Protein AF-A0AAE3T806-F1 (afdb_monomer_lite)

Secondary structure (DSSP, 8-state):
---HHHHHHHHHHHHHHHHHHT--HHHHHHHH-HHHHHHHHHHHHT-TTHHHHHHHHHHTTT--SS--TT-TTHHHHHHHH-

Structure (mmCIF, N/CA/C/O backbone):
data_AF-A0AAE3T806-F1
#
_entry.id   AF-A0AAE3T806-F1
#
loop_
_atom_site.group_PDB
_atom_site.id
_atom_site.type_symbol
_atom_site.label_atom_id
_atom_site.label_alt_id
_atom_site.label_comp_id
_a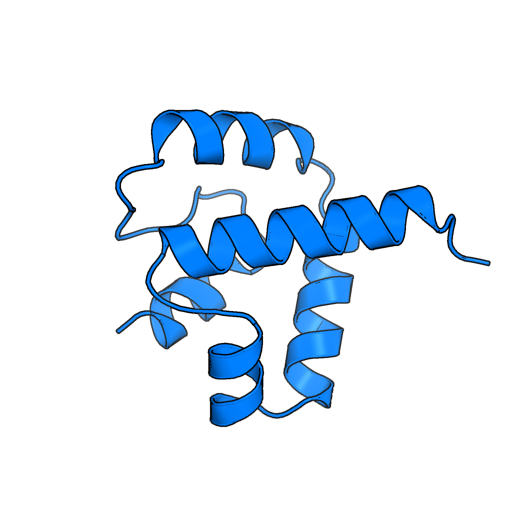tom_site.label_asym_id
_atom_site.label_entity_id
_atom_site.label_seq_id
_atom_site.pdbx_PDB_ins_code
_atom_site.Cartn_x
_atom_site.Cartn_y
_atom_site.Cartn_z
_atom_site.occupancy
_atom_site.B_iso_or_equiv
_atom_site.auth_seq_id
_atom_site.auth_comp_id
_atom_site.auth_asym_id
_atom_site.auth_atom_id
_atom_site.pdbx_PDB_model_num
ATOM 1 N N . MET A 1 1 ? 14.087 -17.394 4.591 1.00 45.94 1 MET A N 1
ATOM 2 C CA . MET A 1 1 ? 14.993 -16.243 4.792 1.00 45.94 1 MET A CA 1
ATOM 3 C C . MET A 1 1 ? 14.563 -15.136 3.850 1.00 45.94 1 MET A C 1
ATOM 5 O O . MET A 1 1 ? 14.664 -15.335 2.648 1.00 45.94 1 MET A O 1
ATOM 9 N N . GLY A 1 2 ? 14.027 -14.032 4.370 1.00 62.03 2 GLY A N 1
ATOM 10 C CA . GLY A 1 2 ? 13.733 -12.854 3.557 1.00 62.03 2 GLY A CA 1
ATOM 11 C C . GLY A 1 2 ? 15.010 -12.072 3.254 1.00 62.03 2 GLY A C 1
ATOM 12 O O . GLY A 1 2 ? 15.909 -11.985 4.092 1.00 62.03 2 GLY A O 1
ATOM 13 N N . ASN A 1 3 ? 15.117 -11.539 2.040 1.00 80.69 3 ASN A N 1
ATOM 14 C CA . ASN A 1 3 ? 16.159 -10.584 1.700 1.00 80.69 3 ASN A CA 1
ATOM 15 C C . ASN A 1 3 ? 15.794 -9.234 2.338 1.00 80.69 3 ASN A C 1
ATOM 17 O O . ASN A 1 3 ? 14.789 -8.628 1.974 1.00 80.69 3 ASN A O 1
ATOM 21 N N . ARG A 1 4 ? 16.623 -8.746 3.270 1.00 79.44 4 ARG A N 1
ATOM 22 C CA . ARG A 1 4 ? 16.425 -7.468 3.984 1.00 79.44 4 ARG A CA 1
ATOM 23 C C . ARG A 1 4 ? 16.127 -6.288 3.044 1.00 79.44 4 ARG A C 1
ATOM 25 O O . ARG A 1 4 ? 15.412 -5.363 3.418 1.00 79.44 4 ARG A O 1
ATOM 32 N N . MET A 1 5 ? 16.670 -6.309 1.825 1.00 79.88 5 MET A N 1
ATOM 33 C CA . MET A 1 5 ? 16.432 -5.269 0.821 1.00 79.88 5 MET A CA 1
ATOM 34 C C . MET A 1 5 ? 14.995 -5.292 0.278 1.00 79.88 5 MET A C 1
ATOM 36 O O . MET A 1 5 ? 14.393 -4.238 0.088 1.00 79.88 5 MET A O 1
ATOM 40 N N . GLU A 1 6 ? 14.424 -6.478 0.066 1.00 83.00 6 GLU A N 1
ATOM 41 C CA . GLU A 1 6 ? 13.041 -6.637 -0.402 1.00 83.00 6 GLU A CA 1
ATOM 42 C C . GLU A 1 6 ? 12.033 -6.228 0.675 1.00 83.00 6 GLU A C 1
ATOM 44 O O . GLU A 1 6 ? 11.015 -5.602 0.374 1.00 83.00 6 GLU A O 1
ATOM 49 N N . GLU A 1 7 ? 12.338 -6.534 1.937 1.00 85.62 7 GLU A N 1
ATOM 50 C CA . GLU A 1 7 ? 11.543 -6.110 3.094 1.00 85.62 7 GLU A CA 1
ATOM 51 C C . GLU A 1 7 ? 11.514 -4.581 3.200 1.00 85.62 7 GLU A C 1
ATOM 53 O O . GLU A 1 7 ? 10.440 -3.984 3.279 1.00 85.62 7 GLU A O 1
ATOM 58 N N . ALA A 1 8 ? 12.681 -3.934 3.094 1.00 88.44 8 ALA A N 1
ATOM 59 C CA . ALA A 1 8 ? 12.781 -2.478 3.081 1.00 88.44 8 ALA A CA 1
ATOM 60 C C . ALA A 1 8 ? 12.019 -1.855 1.898 1.00 88.44 8 ALA A C 1
ATOM 62 O O . ALA A 1 8 ? 11.288 -0.881 2.076 1.00 88.44 8 ALA A O 1
ATOM 63 N N . ARG A 1 9 ? 12.129 -2.438 0.696 1.00 90.94 9 ARG A N 1
ATOM 64 C CA . ARG A 1 9 ? 11.405 -1.966 -0.494 1.00 90.94 9 ARG A CA 1
ATOM 65 C C . ARG A 1 9 ? 9.891 -2.062 -0.310 1.00 90.94 9 ARG A C 1
ATOM 67 O O . ARG A 1 9 ? 9.181 -1.102 -0.602 1.00 90.94 9 ARG A O 1
ATOM 74 N N . THR A 1 10 ? 9.404 -3.190 0.203 1.00 94.12 10 THR A N 1
ATOM 75 C CA . THR A 1 10 ? 7.974 -3.403 0.471 1.00 94.12 10 THR A CA 1
ATOM 76 C C . THR A 1 10 ? 7.459 -2.404 1.505 1.00 94.12 10 THR A C 1
ATOM 78 O O . THR A 1 10 ? 6.410 -1.796 1.298 1.00 94.12 10 THR A O 1
ATOM 81 N N . ALA A 1 11 ? 8.215 -2.168 2.581 1.00 93.50 11 ALA A N 1
ATOM 82 C CA . ALA A 1 11 ? 7.857 -1.185 3.600 1.00 93.50 11 ALA A CA 1
ATOM 83 C C . ALA A 1 11 ? 7.750 0.237 3.019 1.00 93.50 11 ALA A C 1
ATOM 85 O O . ALA A 1 11 ? 6.754 0.923 3.260 1.00 93.50 11 ALA A O 1
ATOM 86 N N . CYS A 1 12 ? 8.719 0.656 2.197 1.00 95.50 12 CYS A N 1
ATOM 87 C CA . CYS A 1 12 ? 8.695 1.957 1.522 1.00 95.50 12 CYS A CA 1
ATOM 88 C C . CYS A 1 12 ? 7.491 2.104 0.584 1.00 95.50 12 CYS A C 1
ATOM 90 O O . CYS A 1 12 ? 6.810 3.129 0.613 1.00 95.50 12 CYS A O 1
ATOM 92 N N . LEU A 1 13 ? 7.196 1.078 -0.220 1.00 96.81 13 LEU A N 1
ATOM 93 C CA . LEU A 1 13 ? 6.034 1.087 -1.108 1.00 96.81 13 LEU A CA 1
ATOM 94 C C . LEU A 1 13 ? 4.730 1.168 -0.321 1.00 96.81 13 LEU A C 1
ATOM 96 O O . LEU A 1 13 ? 3.895 2.015 -0.619 1.00 96.81 13 LEU A O 1
ATOM 100 N N . MET A 1 14 ? 4.566 0.346 0.714 1.00 96.88 14 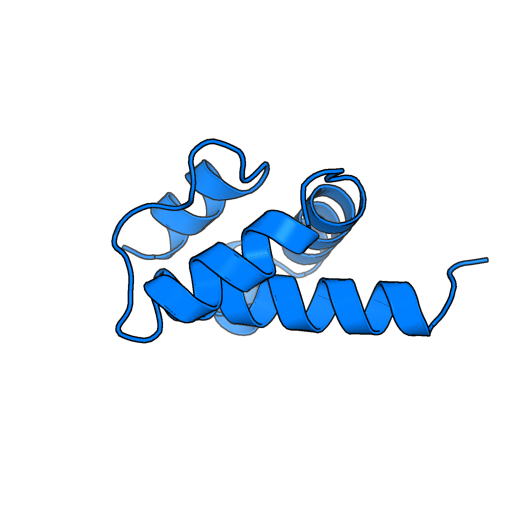MET A N 1
ATOM 101 C CA . MET A 1 14 ? 3.350 0.349 1.523 1.00 96.88 14 MET A CA 1
ATOM 102 C C . MET A 1 14 ? 3.128 1.705 2.206 1.00 96.88 14 MET A C 1
ATOM 104 O O . MET A 1 14 ? 2.004 2.214 2.243 1.00 96.88 14 MET A O 1
ATOM 108 N N . GLN A 1 15 ? 4.199 2.335 2.693 1.00 97.19 15 GLN A N 1
ATOM 109 C CA . GLN A 1 15 ? 4.149 3.687 3.242 1.00 97.19 15 GLN A CA 1
ATOM 110 C C . GLN A 1 15 ? 3.762 4.733 2.189 1.00 97.19 15 GLN A C 1
ATOM 112 O O . GLN A 1 15 ? 2.923 5.584 2.476 1.00 97.19 15 GLN A O 1
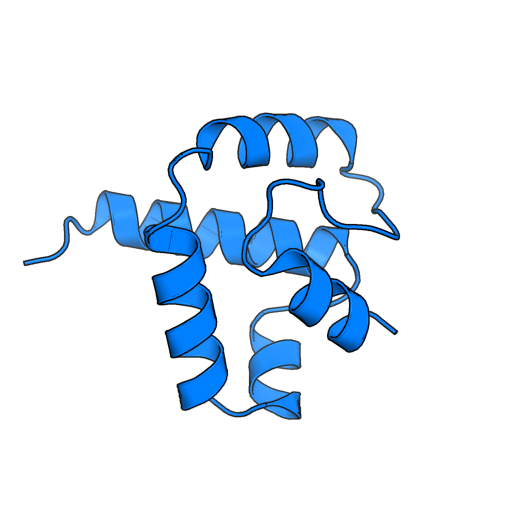ATOM 117 N N . GLY A 1 16 ? 4.349 4.680 0.991 1.00 97.38 16 GLY A N 1
ATOM 118 C CA . GLY A 1 16 ? 4.008 5.586 -0.107 1.00 97.38 16 GLY A CA 1
ATOM 119 C C . GLY A 1 16 ? 2.543 5.453 -0.516 1.00 97.38 16 GLY A C 1
ATOM 120 O O . GLY A 1 16 ? 1.805 6.430 -0.477 1.00 97.38 16 GLY A O 1
ATOM 121 N N . MET A 1 17 ? 2.103 4.228 -0.815 1.00 98.00 17 MET A N 1
ATOM 122 C CA . MET A 1 17 ? 0.738 3.937 -1.265 1.00 98.00 17 MET A CA 1
ATOM 123 C C . MET A 1 17 ? -0.310 4.393 -0.247 1.00 98.00 17 MET A C 1
ATOM 125 O O . MET A 1 17 ? -1.261 5.081 -0.607 1.00 98.00 17 MET A O 1
ATOM 129 N N . SER A 1 18 ? -0.121 4.050 1.031 1.00 97.44 18 SER A N 1
ATOM 130 C CA . SER A 1 18 ? -1.042 4.466 2.095 1.00 97.44 18 SER A CA 1
ATOM 131 C C . SER A 1 18 ? -1.108 5.986 2.245 1.00 97.44 18 SER A C 1
ATOM 133 O O . SER A 1 18 ? -2.205 6.535 2.297 1.00 97.44 18 SER A O 1
ATOM 135 N N . ARG A 1 19 ? 0.040 6.677 2.246 1.00 97.56 19 ARG A N 1
ATOM 136 C CA . ARG A 1 19 ? 0.091 8.143 2.360 1.00 97.56 19 ARG A CA 1
ATOM 137 C C . ARG A 1 19 ? -0.555 8.851 1.183 1.00 97.56 19 ARG A C 1
ATOM 139 O O . ARG A 1 19 ? -1.340 9.766 1.403 1.00 97.56 19 ARG A O 1
ATOM 146 N N . THR A 1 20 ? -0.253 8.427 -0.040 1.00 98.06 20 THR A N 1
ATOM 147 C CA . THR A 1 20 ? -0.840 9.015 -1.249 1.00 98.06 20 THR A CA 1
ATOM 148 C C . THR A 1 20 ? -2.361 8.883 -1.259 1.00 98.06 20 THR A C 1
ATOM 150 O O . THR A 1 20 ? -3.039 9.775 -1.757 1.00 98.06 20 THR A O 1
ATOM 153 N N . LEU A 1 21 ? -2.907 7.816 -0.672 1.00 97.31 21 LEU A N 1
ATOM 154 C CA . LEU A 1 21 ? -4.352 7.621 -0.567 1.00 97.31 21 LEU A CA 1
ATOM 155 C C . LEU A 1 21 ? -4.992 8.358 0.615 1.00 97.31 21 LEU A C 1
ATOM 157 O O . LEU A 1 21 ? -6.206 8.423 0.671 1.00 97.31 21 LEU A O 1
ATOM 161 N N . GLY A 1 22 ? -4.216 8.949 1.527 1.00 96.69 22 GLY A N 1
ATOM 162 C CA . GLY A 1 22 ? -4.749 9.698 2.673 1.00 96.69 22 GLY A CA 1
ATOM 163 C C . GLY A 1 22 ? -4.747 8.937 4.002 1.00 96.69 22 GLY A C 1
ATOM 164 O O . GLY A 1 22 ? -5.279 9.429 4.991 1.00 96.69 22 GLY A O 1
ATOM 165 N N . THR A 1 23 ? -4.101 7.770 4.069 1.00 96.12 23 THR A N 1
ATOM 166 C CA . THR A 1 23 ? -3.903 7.008 5.312 1.00 96.12 23 THR A CA 1
ATOM 167 C C . THR A 1 23 ? -2.410 6.817 5.627 1.00 96.12 23 THR A C 1
ATOM 169 O O . THR A 1 23 ? -1.538 7.511 5.105 1.00 96.12 23 THR A O 1
ATOM 172 N N . SER A 1 24 ? -2.062 5.927 6.554 1.00 96.81 24 SER A N 1
ATOM 173 C CA . SER A 1 24 ? -0.668 5.592 6.879 1.00 96.81 24 SER A CA 1
ATOM 174 C C . SER A 1 24 ? -0.567 4.195 7.492 1.00 96.81 24 SER A C 1
ATOM 176 O O . SER A 1 24 ? -1.565 3.720 8.027 1.00 96.81 24 SER A O 1
ATOM 178 N N . PRO A 1 25 ? 0.611 3.541 7.523 1.00 96.88 25 PRO A N 1
ATOM 179 C CA . PRO A 1 25 ? 0.748 2.237 8.178 1.00 96.88 25 PRO A CA 1
ATOM 180 C C . PRO A 1 25 ? 0.320 2.263 9.653 1.00 96.88 25 PRO A C 1
ATOM 182 O O . PRO A 1 25 ? -0.345 1.342 10.112 1.00 96.88 25 PRO A O 1
ATOM 185 N N . ALA A 1 26 ? 0.616 3.353 10.369 1.00 96.94 26 ALA A N 1
ATOM 186 C CA . ALA A 1 26 ? 0.168 3.545 11.748 1.00 96.94 26 ALA A CA 1
ATOM 187 C C . ALA A 1 26 ? -1.358 3.727 11.854 1.00 96.94 26 ALA A C 1
ATOM 189 O O . ALA A 1 26 ? -1.973 3.216 12.784 1.00 96.94 26 ALA A O 1
ATOM 190 N N . GLY A 1 27 ? -1.983 4.417 10.893 1.00 96.62 27 GLY A N 1
ATOM 191 C CA . GLY A 1 27 ? -3.442 4.543 10.817 1.00 96.62 27 GLY A CA 1
ATOM 192 C C . GLY A 1 27 ? -4.127 3.210 10.510 1.00 96.62 27 GLY A C 1
ATOM 193 O O . GLY A 1 27 ? -5.107 2.861 11.160 1.00 96.62 27 GLY A O 1
ATOM 194 N N . ILE A 1 28 ? -3.563 2.431 9.583 1.00 97.12 28 ILE A N 1
ATOM 195 C CA . ILE A 1 28 ? -4.012 1.072 9.258 1.00 97.12 28 ILE A CA 1
ATOM 196 C C . ILE A 1 28 ? -3.923 0.181 10.500 1.00 97.12 28 ILE A C 1
ATOM 198 O O . ILE A 1 28 ? -4.890 -0.493 10.838 1.00 97.12 28 ILE A O 1
ATOM 202 N N . GLU A 1 29 ? -2.792 0.198 11.208 1.00 97.19 29 GLU A N 1
ATOM 203 C CA . GLU A 1 29 ? -2.632 -0.547 12.459 1.00 97.19 29 GLU A CA 1
ATOM 204 C C . GLU A 1 29 ? -3.614 -0.082 13.537 1.00 97.19 29 GLU A C 1
ATOM 206 O O . GLU A 1 29 ? -4.206 -0.917 14.213 1.00 97.19 29 GLU A O 1
ATOM 211 N N . GLY A 1 30 ? -3.823 1.226 13.691 1.00 97.50 30 GLY A N 1
ATOM 212 C CA . GLY A 1 30 ? -4.766 1.764 14.669 1.00 97.50 30 GLY A CA 1
ATOM 213 C C . GLY A 1 30 ? -6.216 1.348 14.403 1.00 97.50 30 GLY A C 1
ATOM 214 O O . GLY A 1 30 ? -6.965 1.133 15.351 1.00 97.50 30 GLY A O 1
ATOM 215 N N . GLN A 1 31 ? -6.607 1.203 13.133 1.00 96.75 31 GLN A N 1
ATOM 216 C CA . GLN A 1 31 ? -7.971 0.824 12.747 1.00 96.75 31 GLN A CA 1
ATOM 217 C C . GLN A 1 31 ? -8.185 -0.693 12.668 1.00 96.75 31 GLN A C 1
ATOM 219 O O . GLN A 1 31 ? -9.255 -1.180 13.023 1.00 96.75 31 GLN A O 1
ATOM 224 N N . LEU A 1 32 ? -7.192 -1.447 12.189 1.00 96.38 32 LEU A N 1
ATOM 225 C CA . LEU A 1 32 ? -7.330 -2.876 11.881 1.00 96.38 32 LEU A CA 1
ATOM 226 C C . LEU A 1 32 ? -6.478 -3.799 12.763 1.00 96.38 32 LEU A C 1
ATOM 228 O O . LEU A 1 32 ? -6.650 -5.018 12.725 1.00 96.38 32 LEU A O 1
ATOM 232 N N . GLY A 1 33 ? -5.549 -3.245 13.537 1.00 97.25 33 GLY A N 1
ATOM 233 C CA . GLY A 1 33 ? -4.592 -3.982 14.356 1.00 97.25 33 GLY A CA 1
ATOM 234 C C . GLY A 1 33 ? -3.326 -4.420 13.610 1.00 97.25 33 GLY A C 1
ATOM 235 O O . GLY A 1 33 ? -3.267 -4.496 12.378 1.00 97.25 33 GLY A O 1
ATOM 236 N N . ARG A 1 34 ? -2.293 -4.763 14.392 1.00 97.12 34 ARG A N 1
ATOM 237 C CA . ARG A 1 34 ? -0.958 -5.165 13.908 1.00 97.12 34 ARG A CA 1
ATOM 238 C C . ARG A 1 34 ? -0.998 -6.369 12.966 1.00 97.12 34 ARG A C 1
ATOM 240 O O . ARG A 1 34 ? -0.434 -6.302 11.880 1.00 97.12 34 ARG A O 1
ATOM 247 N N . ALA A 1 35 ? -1.710 -7.431 13.345 1.00 97.25 35 ALA A N 1
ATOM 248 C CA . ALA A 1 35 ? -1.792 -8.657 12.546 1.00 97.25 35 ALA A CA 1
ATOM 249 C C . ALA A 1 35 ? -2.396 -8.410 11.151 1.00 97.25 35 ALA A C 1
ATOM 251 O O . ALA A 1 35 ? -1.990 -9.023 10.163 1.00 97.25 35 ALA A O 1
ATOM 252 N N . ARG A 1 36 ? -3.356 -7.480 11.045 1.00 97.12 36 ARG A N 1
ATOM 253 C CA . ARG A 1 36 ? -3.959 -7.138 9.756 1.00 97.12 36 ARG A CA 1
ATOM 254 C C . ARG A 1 36 ? -3.024 -6.286 8.904 1.00 97.12 36 ARG A C 1
ATOM 256 O O . ARG A 1 36 ? -2.944 -6.530 7.702 1.00 97.12 36 ARG A O 1
ATOM 263 N N . LEU A 1 37 ? -2.289 -5.350 9.510 1.00 97.06 37 LEU A N 1
ATOM 264 C CA . LEU A 1 37 ? -1.229 -4.614 8.819 1.00 97.06 37 LEU A CA 1
ATOM 265 C C . LEU A 1 37 ? -0.164 -5.572 8.257 1.00 97.06 37 LEU A C 1
ATOM 267 O O . LEU A 1 37 ? 0.205 -5.448 7.093 1.00 97.06 37 LEU A O 1
ATOM 271 N N . GLU A 1 38 ? 0.292 -6.547 9.043 1.00 96.25 38 GLU A N 1
ATOM 272 C CA . GLU A 1 38 ? 1.271 -7.552 8.601 1.00 96.25 38 GLU A CA 1
ATOM 273 C C . GLU A 1 38 ? 0.755 -8.363 7.404 1.00 96.25 38 GLU A C 1
ATOM 275 O O . GLU A 1 38 ? 1.456 -8.497 6.402 1.00 96.25 38 GLU A O 1
ATOM 280 N N . ALA A 1 39 ? -0.506 -8.806 7.435 1.00 97.12 39 ALA A N 1
ATOM 281 C CA . ALA A 1 39 ? -1.121 -9.494 6.298 1.00 97.12 39 ALA A CA 1
ATOM 282 C C . ALA A 1 39 ? -1.188 -8.619 5.029 1.00 97.12 39 ALA A C 1
ATOM 284 O O . ALA A 1 39 ? -0.981 -9.113 3.917 1.00 97.12 39 ALA A O 1
ATOM 285 N N . MET A 1 40 ? -1.450 -7.314 5.172 1.00 97.44 40 MET A N 1
ATOM 286 C CA . MET A 1 40 ? -1.418 -6.371 4.047 1.00 97.44 40 MET A CA 1
ATOM 287 C C . MET A 1 40 ? 0.003 -6.184 3.500 1.00 97.44 40 MET A C 1
ATOM 289 O O . MET A 1 40 ? 0.177 -6.093 2.284 1.00 97.44 40 MET A O 1
ATOM 293 N N . VAL A 1 41 ? 1.024 -6.159 4.362 1.00 96.19 41 VAL A N 1
ATOM 294 C CA . VAL A 1 41 ? 2.433 -6.092 3.941 1.00 96.19 41 VAL A CA 1
ATOM 295 C C . VAL A 1 41 ? 2.825 -7.345 3.159 1.00 96.19 41 VAL A C 1
ATOM 297 O O . VAL A 1 41 ? 3.393 -7.212 2.076 1.00 96.19 41 VAL A O 1
ATOM 300 N N . GLU A 1 42 ? 2.456 -8.540 3.622 1.00 95.94 42 GLU A N 1
ATOM 301 C CA . GLU A 1 42 ? 2.718 -9.783 2.879 1.00 95.94 42 GLU A CA 1
ATOM 302 C C . GLU A 1 42 ? 1.970 -9.827 1.540 1.00 95.94 42 GLU A C 1
ATOM 304 O O . GLU A 1 42 ? 2.531 -10.220 0.516 1.00 95.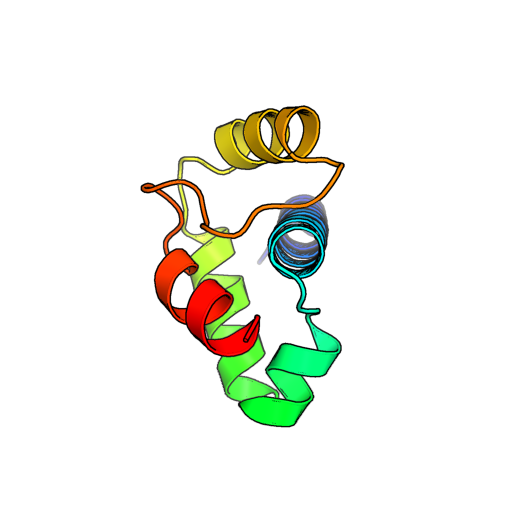94 42 GLU A O 1
ATOM 309 N N . THR A 1 43 ? 0.736 -9.320 1.503 1.00 96.81 43 THR A N 1
ATOM 310 C CA . THR A 1 43 ? -0.024 -9.163 0.252 1.00 96.81 43 THR A CA 1
ATOM 311 C C . THR A 1 43 ? 0.678 -8.201 -0.715 1.00 96.81 43 THR A C 1
ATOM 313 O O . THR A 1 43 ? 0.768 -8.468 -1.912 1.00 96.81 43 THR A O 1
ATOM 316 N N . CYS A 1 44 ? 1.226 -7.093 -0.206 1.00 96.44 44 CYS A N 1
ATOM 317 C CA . CYS A 1 44 ? 2.000 -6.140 -1.001 1.00 96.44 44 CYS A CA 1
ATOM 318 C C . CYS A 1 44 ? 3.290 -6.775 -1.539 1.00 96.44 44 CYS A C 1
ATOM 320 O O . CYS A 1 44 ? 3.607 -6.614 -2.716 1.00 96.44 44 CYS A O 1
ATOM 322 N N . ARG A 1 45 ? 3.991 -7.547 -0.702 1.00 94.44 45 ARG A N 1
ATOM 323 C CA . ARG A 1 45 ? 5.217 -8.268 -1.059 1.00 94.44 45 ARG A CA 1
ATOM 324 C C . ARG A 1 45 ? 4.992 -9.292 -2.171 1.00 94.44 45 ARG A C 1
ATOM 326 O O . ARG A 1 45 ? 5.846 -9.441 -3.039 1.00 94.44 45 ARG A O 1
ATOM 333 N N . ALA A 1 46 ? 3.853 -9.981 -2.155 1.00 93.56 46 ALA A N 1
ATOM 334 C CA . ALA A 1 46 ? 3.491 -10.972 -3.165 1.00 93.56 46 ALA A CA 1
ATOM 335 C C . ALA A 1 46 ? 3.094 -10.357 -4.525 1.00 93.56 46 ALA A C 1
ATOM 337 O O . ALA A 1 46 ? 2.947 -11.081 -5.511 1.00 93.56 46 ALA A O 1
ATOM 338 N N . CYS A 1 47 ? 2.914 -9.033 -4.605 1.00 94.94 47 CYS A N 1
ATOM 339 C CA . CYS A 1 47 ? 2.540 -8.352 -5.840 1.00 94.94 47 CYS A CA 1
ATOM 340 C C . CYS A 1 47 ? 3.700 -8.313 -6.848 1.00 94.94 47 CYS A C 1
ATOM 342 O O . CYS A 1 47 ? 4.780 -7.791 -6.569 1.00 94.94 47 CYS A O 1
ATOM 344 N N . THR A 1 48 ? 3.445 -8.764 -8.077 1.00 94.50 48 THR A N 1
ATOM 345 C CA . THR A 1 48 ? 4.436 -8.765 -9.166 1.00 94.50 48 THR A CA 1
ATOM 346 C C . THR A 1 48 ? 4.579 -7.420 -9.884 1.00 94.50 48 THR A C 1
ATOM 348 O O . THR A 1 48 ? 5.467 -7.269 -10.715 1.00 94.50 48 THR A O 1
ATOM 351 N N . LYS A 1 49 ? 3.730 -6.431 -9.572 1.00 96.06 49 LYS A N 1
ATOM 352 C CA . LYS A 1 49 ? 3.687 -5.105 -10.226 1.00 96.06 49 LYS A CA 1
ATOM 353 C C . LYS A 1 49 ? 4.238 -3.986 -9.350 1.00 96.06 49 LYS A C 1
ATOM 355 O O . LYS A 1 49 ? 3.808 -2.840 -9.402 1.00 96.06 49 LYS A O 1
ATOM 360 N N . SER A 1 50 ? 5.172 -4.327 -8.475 1.00 92.31 50 SER A N 1
ATOM 361 C CA . SER A 1 50 ? 5.672 -3.383 -7.484 1.00 92.31 50 SER A CA 1
ATOM 362 C C . SER A 1 50 ? 6.555 -2.277 -8.083 1.00 92.31 50 SER A C 1
ATOM 364 O O . SER A 1 50 ? 6.747 -1.258 -7.429 1.00 92.31 50 SER A O 1
ATOM 366 N N . ASP A 1 51 ? 7.094 -2.440 -9.296 1.00 94.69 51 ASP A N 1
ATOM 367 C CA . ASP A 1 51 ? 7.749 -1.350 -10.043 1.00 94.69 51 ASP A CA 1
ATOM 368 C C . ASP A 1 51 ? 6.726 -0.346 -10.600 1.00 94.69 51 ASP A C 1
ATOM 370 O O . ASP A 1 51 ? 6.948 0.862 -10.518 1.00 94.69 51 ASP A O 1
ATOM 374 N N . ASP A 1 52 ? 5.554 -0.815 -11.042 1.00 97.31 52 ASP A N 1
ATOM 375 C CA . ASP A 1 52 ? 4.458 0.062 -11.479 1.00 97.31 52 ASP A CA 1
ATOM 376 C C . ASP A 1 52 ? 3.963 0.950 -10.327 1.00 97.31 52 ASP A C 1
ATOM 378 O O . ASP A 1 52 ? 3.579 2.098 -10.554 1.00 97.31 52 ASP A O 1
ATOM 382 N N . CYS A 1 53 ? 4.019 0.458 -9.079 1.00 96.88 53 CYS A N 1
ATOM 383 C CA . CYS A 1 53 ? 3.712 1.269 -7.898 1.00 96.88 53 CYS A CA 1
ATOM 384 C C . CYS A 1 53 ? 4.644 2.484 -7.782 1.00 96.88 53 CYS A C 1
ATOM 386 O O . CYS A 1 53 ? 4.197 3.550 -7.371 1.00 96.88 53 CYS A O 1
ATOM 388 N N . ILE A 1 54 ? 5.929 2.343 -8.130 1.00 96.12 54 ILE A N 1
ATOM 389 C CA . ILE A 1 54 ? 6.897 3.450 -8.072 1.00 96.12 54 ILE A CA 1
ATOM 390 C C . ILE A 1 54 ? 6.496 4.529 -9.078 1.00 96.12 54 ILE A C 1
ATOM 392 O O . ILE A 1 54 ? 6.429 5.702 -8.717 1.00 96.12 54 ILE A O 1
ATOM 396 N N . LEU A 1 55 ? 6.183 4.130 -10.313 1.00 97.50 55 LEU A N 1
ATOM 397 C CA . LEU A 1 55 ? 5.727 5.050 -11.357 1.00 97.50 55 LEU A CA 1
ATOM 398 C C . LEU A 1 55 ? 4.434 5.757 -10.945 1.00 97.50 55 LEU A C 1
ATOM 400 O O . LEU A 1 55 ? 4.350 6.982 -10.993 1.00 97.50 55 LEU A O 1
ATOM 404 N N . TRP A 1 56 ? 3.464 4.998 -10.438 1.00 97.94 56 TRP A N 1
ATOM 405 C CA . TRP A 1 56 ? 2.197 5.553 -9.982 1.00 97.94 56 TRP A CA 1
ATOM 406 C C . TRP A 1 56 ? 2.379 6.564 -8.840 1.00 97.94 56 TRP A C 1
ATOM 408 O O . TRP A 1 56 ? 1.755 7.625 -8.855 1.00 97.94 56 TRP A O 1
ATOM 418 N N . LEU A 1 57 ? 3.267 6.284 -7.879 1.00 98.00 57 LEU A N 1
ATOM 419 C CA . LEU A 1 57 ? 3.578 7.202 -6.777 1.00 98.00 57 LEU A CA 1
ATOM 420 C C . LEU A 1 57 ? 4.238 8.500 -7.256 1.00 98.00 57 LEU A C 1
ATOM 422 O O . LEU A 1 57 ? 3.950 9.558 -6.698 1.00 98.00 57 LEU A O 1
ATOM 426 N N . LEU A 1 58 ? 5.094 8.437 -8.281 1.00 97.06 58 LEU A N 1
ATOM 427 C CA . LEU A 1 58 ? 5.686 9.631 -8.892 1.00 97.06 58 LEU A CA 1
ATOM 428 C C . LEU A 1 58 ? 4.613 10.511 -9.548 1.00 97.06 58 LEU A C 1
ATOM 430 O O . LEU A 1 58 ? 4.634 11.729 -9.384 1.00 97.06 58 LEU A O 1
ATOM 434 N N . GLU A 1 59 ? 3.654 9.900 -10.243 1.00 97.38 59 GLU A N 1
ATOM 435 C CA . GLU A 1 59 ? 2.554 10.603 -10.915 1.00 97.38 59 GLU A CA 1
ATOM 436 C C . GLU A 1 59 ? 1.532 11.199 -9.933 1.00 97.38 59 GLU A C 1
ATOM 438 O O . GLU A 1 59 ? 0.929 12.234 -10.214 1.00 97.38 59 GLU A O 1
ATOM 443 N N . HIS A 1 60 ? 1.350 10.572 -8.767 1.00 97.00 60 HIS A N 1
ATOM 444 C CA . HIS A 1 60 ? 0.299 10.911 -7.801 1.00 97.00 60 HIS A CA 1
ATOM 445 C C . HIS A 1 60 ? 0.852 11.484 -6.489 1.00 97.00 60 HIS A C 1
ATOM 447 O O . HIS A 1 60 ? 0.199 11.409 -5.450 1.00 97.00 60 HIS A O 1
ATOM 453 N N . GLY A 1 61 ? 2.039 12.097 -6.504 1.00 90.75 61 GLY A N 1
ATOM 454 C CA . GLY A 1 61 ? 2.673 12.651 -5.298 1.00 90.75 61 GLY A CA 1
ATOM 455 C C . GLY A 1 61 ? 1.844 13.717 -4.558 1.00 90.75 61 GLY A C 1
ATOM 456 O O . GLY A 1 61 ? 2.048 13.928 -3.366 1.00 90.75 61 GLY A O 1
ATOM 457 N N . ALA A 1 62 ? 0.880 14.354 -5.234 1.00 93.44 62 ALA A N 1
ATOM 458 C CA . ALA A 1 62 ? -0.063 15.305 -4.633 1.00 93.44 62 ALA A CA 1
ATOM 459 C C . ALA A 1 62 ? -1.254 14.641 -3.905 1.00 93.44 62 ALA A C 1
ATOM 461 O O . ALA A 1 62 ? -2.067 15.341 -3.303 1.00 93.44 62 ALA A O 1
ATOM 462 N N . GLY A 1 63 ? -1.361 13.311 -3.957 1.00 96.38 63 GLY A N 1
ATOM 463 C CA . GLY A 1 63 ? -2.470 12.531 -3.418 1.00 96.38 63 GLY A CA 1
ATOM 464 C C . GLY A 1 63 ? -3.364 11.928 -4.507 1.00 96.38 63 GLY A C 1
ATOM 465 O O . GLY A 1 63 ? -3.413 12.402 -5.643 1.00 96.38 63 GLY A O 1
ATOM 466 N N . ALA A 1 64 ? -4.100 10.877 -4.152 1.00 97.00 64 ALA A N 1
ATOM 467 C CA . ALA A 1 64 ? -5.070 10.212 -5.013 1.00 97.00 64 ALA A CA 1
ATOM 468 C C . ALA A 1 64 ? -6.273 9.729 -4.198 1.00 97.00 64 ALA A C 1
ATOM 470 O O . ALA A 1 64 ? -6.135 9.324 -3.052 1.00 97.00 64 ALA A O 1
ATOM 471 N N . ARG A 1 65 ? -7.459 9.721 -4.816 1.00 94.06 65 ARG A N 1
ATOM 472 C CA . ARG A 1 65 ? -8.674 9.157 -4.196 1.00 94.06 65 ARG A CA 1
ATOM 473 C C . ARG A 1 65 ? -8.834 7.654 -4.405 1.00 94.06 65 ARG A C 1
ATOM 475 O O . ARG A 1 65 ? -9.671 7.046 -3.757 1.00 94.06 65 ARG A O 1
ATOM 482 N N . ARG A 1 66 ? -8.114 7.080 -5.371 1.00 96.75 66 ARG A N 1
ATOM 483 C CA . ARG A 1 66 ? -8.191 5.658 -5.712 1.00 96.75 66 ARG A CA 1
ATOM 484 C C . ARG A 1 66 ? -6.807 5.094 -5.934 1.00 96.75 66 ARG A C 1
ATOM 486 O O . ARG A 1 66 ? -5.958 5.764 -6.522 1.00 96.75 66 ARG A O 1
ATOM 493 N N . ALA A 1 67 ? -6.613 3.868 -5.484 1.00 97.25 67 ALA A N 1
ATOM 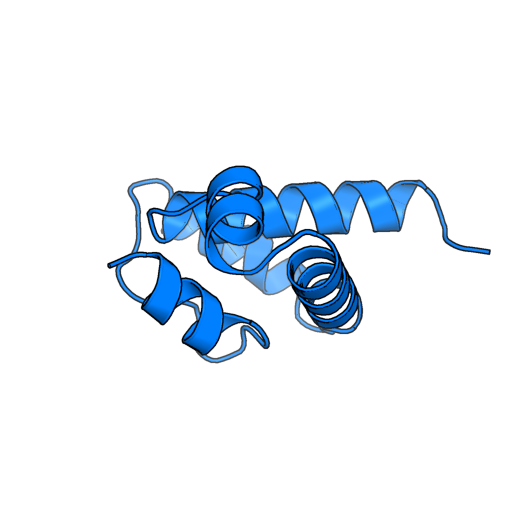494 C CA . ALA A 1 67 ? -5.444 3.067 -5.759 1.00 97.25 67 ALA A CA 1
ATOM 495 C C . ALA A 1 67 ? -5.380 2.734 -7.262 1.00 97.25 67 ALA A C 1
ATOM 497 O O . ALA A 1 67 ? -6.400 2.751 -7.964 1.00 97.25 67 ALA A O 1
ATOM 498 N N . PRO A 1 68 ? -4.194 2.398 -7.794 1.00 97.56 68 PRO A N 1
ATOM 499 C CA . PRO A 1 68 ? -4.122 1.836 -9.128 1.00 97.56 68 PRO A CA 1
ATOM 500 C C . PRO A 1 68 ? -4.872 0.50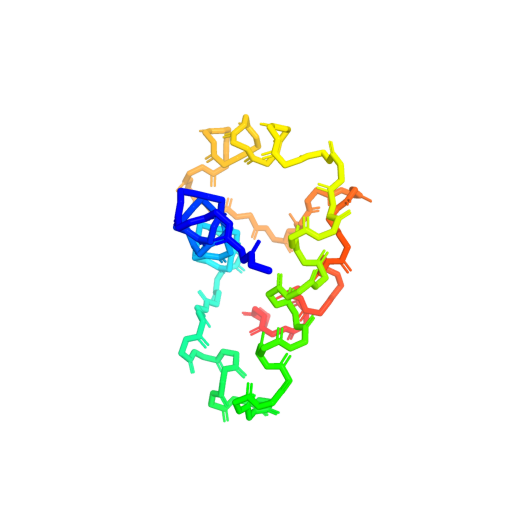1 -9.147 1.00 97.56 68 PRO A C 1
ATOM 502 O O . PRO A 1 68 ? -4.773 -0.287 -8.206 1.00 97.56 68 PRO A O 1
ATOM 505 N N . GLY A 1 69 ? -5.575 0.209 -10.244 1.00 97.19 69 GLY A N 1
ATOM 506 C CA . GLY A 1 69 ? -6.452 -0.969 -10.345 1.00 97.19 69 GLY A CA 1
ATOM 507 C C . GLY A 1 69 ? -5.750 -2.328 -10.216 1.00 97.19 69 GLY A C 1
ATOM 508 O O . GLY A 1 69 ? -6.413 -3.355 -10.155 1.00 97.19 69 GLY A O 1
ATOM 509 N N . TYR A 1 70 ? -4.416 -2.354 -10.178 1.00 96.25 70 TYR A N 1
ATOM 510 C CA . TYR A 1 70 ? -3.628 -3.557 -9.928 1.00 96.25 70 TYR A CA 1
ATOM 511 C C . TYR A 1 70 ? -3.189 -3.727 -8.462 1.00 96.25 70 TYR A C 1
ATOM 513 O O . TYR A 1 70 ? -2.558 -4.732 -8.131 1.00 96.25 70 TYR A O 1
ATOM 521 N N . CYS A 1 71 ? -3.444 -2.748 -7.588 1.00 97.69 71 CYS A N 1
ATOM 522 C CA . CYS A 1 71 ? -3.038 -2.818 -6.190 1.00 97.69 71 CYS A CA 1
ATOM 523 C C . CYS A 1 71 ? -3.857 -3.886 -5.460 1.00 97.69 71 CYS A C 1
ATOM 525 O O . CYS A 1 71 ? -5.058 -3.725 -5.265 1.00 97.69 71 CYS A O 1
ATOM 527 N N . LEU A 1 72 ? -3.197 -4.945 -4.986 1.00 97.81 72 LEU A N 1
ATOM 528 C CA . LEU A 1 72 ? -3.862 -6.023 -4.240 1.00 97.81 72 LEU A CA 1
ATOM 529 C C . LEU A 1 72 ? -4.458 -5.559 -2.899 1.00 97.81 72 LEU A C 1
ATOM 531 O O . LEU A 1 72 ? -5.387 -6.175 -2.395 1.00 97.81 72 LEU A O 1
ATOM 535 N N . ASN A 1 73 ? -3.945 -4.459 -2.340 1.00 97.62 73 ASN A N 1
ATOM 536 C CA . ASN A 1 73 ? -4.490 -3.819 -1.141 1.00 97.62 73 ASN A CA 1
ATOM 537 C C . ASN A 1 73 ? -5.407 -2.626 -1.468 1.00 97.62 73 ASN A C 1
ATOM 539 O O . ASN A 1 73 ? -5.789 -1.909 -0.548 1.00 97.62 73 ASN A O 1
ATOM 543 N N . GLY A 1 74 ? -5.708 -2.367 -2.746 1.00 97.25 74 GLY A N 1
ATOM 544 C CA . GLY A 1 74 ? -6.308 -1.111 -3.204 1.00 97.25 74 GLY A CA 1
ATOM 545 C C . GLY A 1 74 ? -7.633 -0.799 -2.522 1.00 97.25 74 GLY A C 1
ATOM 546 O O . GLY A 1 74 ? -7.750 0.234 -1.874 1.00 97.25 74 GLY A O 1
ATOM 547 N N . GLU A 1 75 ? -8.576 -1.738 -2.572 1.00 96.25 75 GLU A N 1
ATOM 548 C CA . GLU A 1 75 ? -9.884 -1.600 -1.920 1.00 96.25 75 GLU A CA 1
ATOM 549 C C . GLU A 1 75 ? -9.749 -1.332 -0.414 1.00 96.25 75 GLU A C 1
ATOM 551 O O . GLU A 1 75 ? -10.341 -0.395 0.115 1.00 96.25 75 GLU A O 1
ATOM 556 N N . GLN A 1 76 ? -8.904 -2.103 0.276 1.00 96.19 76 GLN A N 1
ATOM 557 C CA . GLN A 1 76 ? -8.698 -1.938 1.714 1.00 96.19 76 GLN A CA 1
ATOM 558 C C . GLN A 1 76 ? -8.090 -0.568 2.047 1.00 96.19 76 GLN A C 1
ATOM 560 O O . GLN A 1 76 ? -8.473 0.054 3.032 1.00 96.19 76 GLN A O 1
ATOM 565 N N . LEU A 1 77 ? -7.135 -0.096 1.244 1.00 97.00 77 LEU A N 1
ATOM 566 C CA . LEU A 1 77 ? -6.514 1.213 1.426 1.00 97.00 77 LEU A CA 1
ATOM 567 C C . LEU A 1 77 ? -7.499 2.356 1.177 1.00 97.00 77 LEU A C 1
ATOM 569 O O . LEU A 1 77 ? -7.490 3.318 1.937 1.00 97.00 77 LEU A O 1
ATOM 573 N N . GLU A 1 78 ? -8.345 2.241 0.156 1.00 96.19 78 GLU A N 1
ATOM 574 C CA . GLU A 1 78 ? -9.388 3.223 -0.155 1.00 96.19 78 GLU A CA 1
ATOM 575 C C . GLU A 1 78 ? -10.431 3.313 0.965 1.00 96.19 78 GLU A C 1
ATOM 577 O O . GLU A 1 78 ? -10.776 4.411 1.390 1.00 96.19 78 GLU A O 1
ATOM 582 N N . VAL A 1 79 ? -10.865 2.178 1.524 1.00 95.19 79 VAL A N 1
ATOM 583 C CA . VAL A 1 79 ? -11.789 2.156 2.673 1.00 95.19 79 VAL A CA 1
ATOM 584 C C . VAL A 1 79 ? -11.184 2.839 3.905 1.00 95.19 79 VAL A C 1
ATOM 586 O O . VAL A 1 79 ? -11.888 3.523 4.642 1.00 95.19 79 VAL A O 1
ATOM 589 N N . LEU A 1 80 ? -9.880 2.667 4.138 1.00 94.19 80 LEU A N 1
ATOM 590 C CA . LEU A 1 80 ? -9.177 3.251 5.289 1.00 94.19 80 LEU A CA 1
ATOM 591 C C . LEU A 1 80 ? -8.809 4.728 5.105 1.00 94.19 80 LEU A C 1
ATOM 593 O O . LEU A 1 80 ? -8.430 5.379 6.083 1.00 94.19 80 LEU A O 1
ATOM 597 N N . ALA A 1 81 ? -8.843 5.227 3.870 1.00 89.31 81 ALA A N 1
ATOM 598 C CA . ALA A 1 81 ? -8.521 6.606 3.530 1.00 89.31 81 ALA A CA 1
ATOM 599 C C . ALA A 1 81 ? -9.639 7.596 3.891 1.00 89.31 81 ALA A C 1
ATOM 601 O O . ALA A 1 81 ? -9.321 8.729 4.248 1.00 89.31 81 ALA A O 1
ATOM 602 N N . GLY A 1 82 ? -10.904 7.153 3.874 1.00 67.69 82 GLY A N 1
ATOM 603 C CA . GLY A 1 82 ? -12.076 7.985 4.181 1.00 67.69 82 GLY A CA 1
ATOM 604 C C . GLY A 1 82 ? -12.573 8.785 2.985 1.00 67.69 82 GLY A C 1
ATOM 605 O O . GLY A 1 82 ? -11.997 9.858 2.706 1.00 67.69 82 GLY A O 1
#

pLDDT: mean 93.87, std 8.13, range [45.94, 98.06]

Organism: NCBI:txid3033385

Radius of gyration: 11.82 Å; chains: 1; bounding box: 28×32×26 Å

Sequence (82 aa):
MGNRMEEARTACLMQGMSRTLGTSPAGIEGQLGRARLEAMVETCRACTKSDDCILWLLEHGAGARRAPGYCLNGEQLEVLAG

Foldseek 3Di:
DDDPVLLVLLQVLQQLQLVLQQHGLVLCCVVPNDVVSVVLSVQSSPQPCSVVSVVVSVVRVVHDLFDDPSRSCTVVSNVSND

InterPro domains:
  IPR045601 Domain of unknown function DUF6455 [PF20056] (1-80)